Protein AF-X0TU07-F1 (afdb_monomer_lite)

Structure (mmCIF, N/CA/C/O backbone):
data_AF-X0TU07-F1
#
_entry.id   AF-X0TU07-F1
#
loop_
_atom_site.group_PDB
_atom_site.id
_atom_site.type_symbol
_atom_site.label_atom_id
_atom_site.label_alt_id
_atom_site.label_comp_id
_atom_site.label_asym_id
_atom_site.label_entity_id
_atom_site.label_seq_id
_atom_site.pdbx_PDB_ins_code
_atom_site.Cartn_x
_atom_site.Cartn_y
_atom_site.Cartn_z
_atom_site.occupancy
_atom_site.B_iso_or_equiv
_atom_site.auth_seq_id
_atom_site.auth_comp_id
_atom_site.auth_asym_id
_atom_site.auth_atom_id
_atom_site.pdbx_PDB_model_num
ATOM 1 N N . MET A 1 1 ? 6.963 0.257 5.609 1.00 85.75 1 MET A N 1
ATOM 2 C CA . MET A 1 1 ? 6.037 1.403 5.788 1.00 85.75 1 MET A CA 1
ATOM 3 C C . MET A 1 1 ? 4.630 0.901 6.104 1.00 85.75 1 MET A C 1
ATOM 5 O O . MET A 1 1 ? 4.249 -0.114 5.550 1.00 85.75 1 MET A O 1
ATOM 9 N N . GLY A 1 2 ? 3.882 1.543 7.010 1.00 93.00 2 GLY A N 1
ATOM 10 C CA . GLY A 1 2 ? 2.463 1.221 7.276 1.00 93.00 2 GLY A CA 1
ATOM 11 C C . GLY A 1 2 ? 2.152 -0.062 8.073 1.00 93.00 2 GLY A C 1
ATOM 12 O O . GLY A 1 2 ? 0.983 -0.303 8.365 1.00 93.00 2 GLY A O 1
ATOM 13 N N . LYS A 1 3 ? 3.161 -0.858 8.468 1.00 96.75 3 LYS A N 1
ATOM 14 C CA . LYS A 1 3 ? 2.978 -2.163 9.145 1.00 96.75 3 LYS A CA 1
ATOM 15 C C . LYS A 1 3 ? 2.240 -2.047 10.483 1.00 96.75 3 LYS A C 1
ATOM 17 O O . LYS A 1 3 ? 1.357 -2.849 10.767 1.00 96.75 3 LYS A O 1
ATOM 22 N N . ASP A 1 4 ? 2.544 -1.022 11.276 1.00 97.81 4 ASP A N 1
ATOM 23 C CA . ASP A 1 4 ? 1.885 -0.822 12.572 1.00 97.81 4 ASP A CA 1
ATOM 24 C C . ASP A 1 4 ? 0.399 -0.502 12.409 1.00 97.81 4 ASP A C 1
ATOM 26 O O . ASP A 1 4 ? -0.436 -1.067 13.115 1.00 97.81 4 ASP A O 1
ATOM 30 N N . LEU A 1 5 ? 0.049 0.345 11.438 1.00 97.81 5 LEU A N 1
ATOM 31 C CA . LEU A 1 5 ? -1.348 0.651 11.137 1.00 97.81 5 LEU A CA 1
ATOM 32 C C . LEU A 1 5 ? -2.083 -0.601 10.657 1.00 97.81 5 LEU A C 1
ATOM 34 O O . LEU A 1 5 ? -3.143 -0.925 11.187 1.00 97.81 5 LEU A O 1
ATOM 38 N N . TYR A 1 6 ? -1.481 -1.341 9.723 1.00 98.19 6 TYR A N 1
ATOM 39 C CA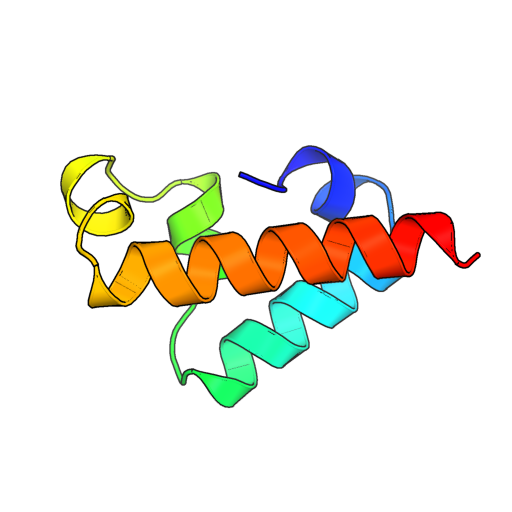 . TYR A 1 6 ? -2.009 -2.608 9.217 1.00 98.19 6 TYR A CA 1
ATOM 40 C C . TYR A 1 6 ? -2.287 -3.613 10.350 1.00 98.19 6 TYR A C 1
ATOM 42 O O . TYR A 1 6 ? -3.350 -4.230 10.406 1.00 98.19 6 TYR A O 1
ATOM 50 N N . ASN A 1 7 ? -1.379 -3.754 11.314 1.00 98.00 7 ASN A N 1
ATOM 51 C CA . ASN A 1 7 ? -1.567 -4.696 12.418 1.00 98.00 7 ASN A CA 1
ATOM 52 C C . ASN A 1 7 ? -2.672 -4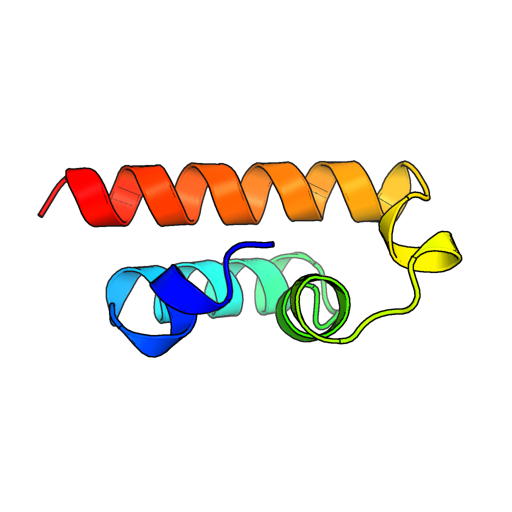.256 13.394 1.00 98.00 7 ASN A C 1
ATOM 54 O O . ASN A 1 7 ? -3.437 -5.092 13.875 1.00 98.00 7 ASN A O 1
ATOM 58 N N . ASN A 1 8 ? -2.801 -2.955 13.657 1.00 98.19 8 ASN A N 1
ATOM 59 C CA . ASN A 1 8 ? -3.670 -2.451 14.725 1.00 98.19 8 ASN A CA 1
ATOM 60 C C . ASN A 1 8 ? -5.077 -2.044 14.263 1.00 98.19 8 ASN A C 1
ATOM 62 O O . ASN A 1 8 ? -6.011 -2.089 15.060 1.00 98.19 8 ASN A O 1
ATOM 66 N N . PHE A 1 9 ? -5.271 -1.700 12.988 1.00 98.31 9 PHE A N 1
ATOM 67 C CA . PHE A 1 9 ? -6.540 -1.159 12.498 1.00 98.31 9 PHE A CA 1
ATOM 68 C C . PHE A 1 9 ? -7.097 -1.987 11.343 1.00 98.31 9 PHE A C 1
ATOM 70 O O . PHE A 1 9 ? -6.423 -2.219 10.341 1.00 98.31 9 PHE A O 1
ATOM 77 N N . LYS A 1 10 ? -8.371 -2.393 11.443 1.00 98.25 10 LYS A N 1
ATOM 78 C CA . LYS A 1 10 ? -9.037 -3.136 10.360 1.00 98.25 10 LYS A CA 1
ATOM 79 C C . LYS A 1 10 ? -9.068 -2.327 9.061 1.00 98.25 10 LYS A C 1
ATOM 81 O O . LYS A 1 10 ? -8.705 -2.859 8.023 1.00 98.25 10 LYS A O 1
ATOM 86 N N . VAL A 1 11 ? -9.407 -1.039 9.139 1.00 98.31 11 VAL A N 1
ATOM 87 C CA . VAL A 1 11 ? -9.471 -0.159 7.960 1.00 98.31 11 VAL A CA 1
ATOM 88 C C . VAL A 1 11 ? -8.117 -0.025 7.253 1.00 98.31 11 VAL A C 1
ATOM 90 O O . VAL A 1 11 ? -8.059 0.103 6.032 1.00 98.31 11 VAL A O 1
ATOM 93 N N . ALA A 1 12 ? -7.011 -0.117 7.997 1.00 98.44 12 ALA A N 1
ATOM 94 C CA . ALA A 1 12 ? -5.683 -0.133 7.405 1.00 98.44 12 ALA A CA 1
ATOM 95 C C . ALA A 1 12 ? -5.435 -1.426 6.619 1.00 98.44 12 ALA A C 1
ATOM 97 O O . ALA A 1 12 ? -4.927 -1.335 5.506 1.00 98.44 12 ALA A O 1
ATOM 98 N N . ARG A 1 13 ? -5.830 -2.597 7.148 1.00 98.56 13 ARG A N 1
ATOM 99 C CA . ARG A 1 13 ? -5.752 -3.878 6.417 1.00 98.56 13 ARG A CA 1
ATOM 100 C C . ARG A 1 13 ? -6.565 -3.848 5.140 1.00 98.56 13 ARG A C 1
ATOM 102 O O . ARG A 1 13 ? -5.998 -4.069 4.081 1.00 98.56 13 ARG A O 1
ATOM 109 N N . ASP A 1 14 ? -7.828 -3.443 5.250 1.00 98.56 14 ASP A N 1
ATOM 110 C CA . ASP A 1 14 ? -8.736 -3.345 4.107 1.00 98.56 14 ASP A CA 1
ATOM 111 C C . ASP A 1 14 ? -8.136 -2.444 3.004 1.00 98.56 14 ASP A C 1
ATOM 113 O O . ASP A 1 14 ? -8.195 -2.767 1.825 1.00 98.56 14 ASP A O 1
ATOM 117 N N . THR A 1 15 ? -7.456 -1.354 3.383 1.00 98.56 15 THR A N 1
ATOM 118 C CA . THR A 1 15 ? -6.782 -0.456 2.425 1.00 98.56 15 THR A CA 1
ATOM 119 C C . THR A 1 15 ? -5.593 -1.110 1.715 1.00 98.56 15 THR A C 1
ATOM 121 O O . THR A 1 15 ? -5.385 -0.879 0.526 1.00 98.56 15 THR A O 1
ATOM 124 N N . PHE A 1 16 ? -4.786 -1.897 2.429 1.00 98.62 16 PHE A N 1
ATOM 125 C CA . PHE A 1 16 ? -3.679 -2.635 1.816 1.00 98.62 16 PHE A CA 1
ATOM 126 C C . PHE A 1 16 ? -4.185 -3.792 0.945 1.00 98.62 16 PHE A C 1
ATOM 128 O O . PHE A 1 16 ? -3.599 -4.038 -0.104 1.00 98.62 16 PHE A O 1
ATOM 135 N N . ASP A 1 17 ? -5.279 -4.448 1.334 1.00 98.69 17 ASP A N 1
ATOM 136 C CA . ASP A 1 17 ? -5.919 -5.502 0.542 1.00 98.69 17 ASP A CA 1
ATOM 137 C C . ASP A 1 17 ? -6.500 -4.941 -0.770 1.00 98.69 17 ASP A C 1
ATOM 139 O O . ASP A 1 17 ? -6.246 -5.501 -1.836 1.00 98.69 17 ASP A O 1
ATOM 143 N N . GLU A 1 18 ? -7.187 -3.790 -0.719 1.00 98.75 18 GLU A N 1
ATOM 144 C CA . GLU A 1 18 ? -7.655 -3.058 -1.911 1.00 98.75 18 GLU A CA 1
ATOM 145 C C . GLU A 1 18 ? -6.489 -2.689 -2.844 1.00 98.75 18 GLU A C 1
ATOM 147 O O . GLU A 1 18 ? -6.585 -2.828 -4.064 1.00 98.75 18 GLU A O 1
ATOM 152 N N . ALA A 1 19 ? -5.372 -2.218 -2.279 1.00 98.56 19 ALA A N 1
ATOM 153 C CA . ALA A 1 19 ? -4.194 -1.853 -3.059 1.00 98.56 19 ALA A CA 1
ATOM 154 C C . ALA A 1 19 ? -3.523 -3.078 -3.700 1.00 98.56 19 ALA A C 1
ATOM 156 O O . ALA A 1 19 ? -3.149 -3.022 -4.871 1.00 98.56 19 ALA A O 1
ATOM 157 N N . ASP A 1 20 ? -3.399 -4.183 -2.959 1.00 98.56 20 ASP A N 1
ATOM 158 C CA . ASP A 1 20 ? -2.872 -5.449 -3.472 1.00 98.56 20 ASP A CA 1
ATOM 159 C C . ASP A 1 20 ? -3.706 -5.961 -4.661 1.00 98.56 20 ASP A C 1
ATOM 161 O O . ASP A 1 20 ? -3.149 -6.400 -5.671 1.00 98.56 20 ASP A O 1
ATOM 165 N N . GLU A 1 21 ? -5.038 -5.897 -4.556 1.00 98.56 21 GLU A N 1
ATOM 166 C CA . GLU A 1 21 ? -5.957 -6.297 -5.627 1.00 98.56 21 GLU A CA 1
ATOM 167 C C . GLU A 1 21 ? -5.827 -5.383 -6.853 1.00 98.56 21 GLU A C 1
ATOM 169 O O . GLU A 1 21 ? -5.652 -5.872 -7.970 1.00 98.56 21 GLU A O 1
ATOM 174 N N . ALA A 1 22 ? -5.840 -4.062 -6.654 1.00 98.44 22 ALA A N 1
ATOM 175 C CA . ALA A 1 22 ? -5.768 -3.088 -7.742 1.00 98.44 22 ALA A CA 1
ATOM 176 C C . ALA A 1 22 ? -4.437 -3.132 -8.512 1.00 98.44 22 ALA A C 1
ATOM 178 O O . ALA A 1 22 ? -4.404 -2.882 -9.718 1.00 98.44 22 ALA A O 1
ATOM 179 N N . LEU A 1 23 ? -3.333 -3.434 -7.824 1.00 97.56 23 LEU A N 1
ATOM 180 C CA . LEU A 1 23 ? -1.997 -3.498 -8.418 1.00 97.56 23 LEU A CA 1
ATOM 181 C C . LEU A 1 23 ? -1.682 -4.864 -9.044 1.00 97.56 23 LEU A C 1
ATOM 183 O O . LEU A 1 23 ? -0.768 -4.960 -9.864 1.00 97.56 23 LEU A O 1
ATOM 187 N N . GLY A 1 24 ? -2.402 -5.921 -8.657 1.00 97.94 24 GLY A N 1
ATOM 188 C CA . GLY A 1 24 ? -2.138 -7.291 -9.105 1.00 97.94 24 GLY A CA 1
ATOM 189 C C . GLY A 1 24 ? -0.875 -7.916 -8.496 1.00 97.94 24 GLY A C 1
ATOM 190 O O . GLY A 1 24 ? -0.418 -8.962 -8.958 1.00 97.94 24 GLY A O 1
ATOM 191 N N . PHE A 1 25 ? -0.298 -7.295 -7.465 1.00 97.00 25 PHE A N 1
ATOM 192 C CA . PHE A 1 25 ? 0.821 -7.828 -6.691 1.00 97.00 25 PHE A CA 1
ATOM 193 C C . PHE A 1 25 ? 0.745 -7.360 -5.237 1.00 97.00 25 PHE A C 1
ATOM 195 O O . PHE A 1 25 ? 0.069 -6.391 -4.909 1.00 97.00 25 PHE A O 1
ATOM 202 N N . LYS A 1 26 ? 1.471 -8.051 -4.353 1.00 97.88 26 LYS A N 1
ATOM 203 C CA . LYS A 1 26 ? 1.467 -7.791 -2.910 1.00 97.88 26 LYS A CA 1
ATOM 204 C C . LYS A 1 26 ? 2.309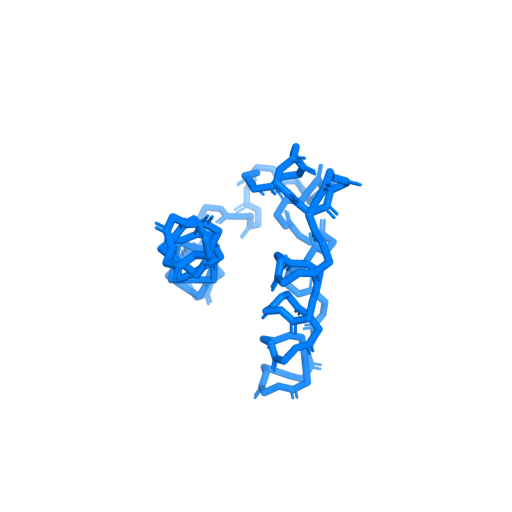 -6.565 -2.536 1.00 97.88 26 LYS A C 1
ATOM 206 O O . LYS A 1 26 ? 3.452 -6.701 -2.092 1.00 97.88 26 LYS A O 1
ATOM 211 N N . ILE A 1 27 ? 1.746 -5.363 -2.700 1.00 98.25 27 ILE A N 1
ATOM 212 C CA . ILE A 1 27 ? 2.368 -4.114 -2.237 1.00 98.25 27 ILE A CA 1
ATOM 213 C C . ILE A 1 27 ? 2.497 -4.101 -0.712 1.00 98.25 27 ILE A C 1
ATOM 215 O O . ILE A 1 27 ? 3.485 -3.584 -0.193 1.00 98.25 27 ILE A O 1
ATOM 219 N N . SER A 1 28 ? 1.559 -4.733 -0.002 1.00 97.94 28 SER A N 1
ATOM 220 C CA . SER A 1 28 ? 1.620 -4.974 1.442 1.00 97.94 28 SER A CA 1
ATOM 221 C C . SER A 1 28 ? 2.925 -5.674 1.843 1.00 97.94 28 SER A C 1
ATOM 223 O O . SER A 1 28 ? 3.704 -5.145 2.639 1.00 97.94 28 SER A O 1
ATOM 225 N N . GLN A 1 29 ? 3.234 -6.808 1.212 1.00 97.94 29 GLN A N 1
ATOM 226 C CA . GLN A 1 29 ? 4.457 -7.569 1.463 1.00 97.94 29 GLN A CA 1
ATOM 227 C C . GLN A 1 29 ? 5.714 -6.752 1.136 1.00 97.94 29 GLN A C 1
ATOM 229 O O . GLN A 1 29 ? 6.635 -6.692 1.953 1.00 97.94 29 GLN A O 1
ATOM 234 N N . LEU A 1 30 ? 5.739 -6.062 -0.010 1.00 97.94 30 LEU A N 1
ATOM 235 C CA . LEU A 1 30 ? 6.869 -5.207 -0.393 1.00 97.94 30 LEU A CA 1
ATOM 236 C C . LEU A 1 30 ? 7.094 -4.067 0.616 1.00 97.94 30 LEU A C 1
ATOM 238 O O . LEU A 1 30 ? 8.231 -3.777 0.978 1.00 97.94 30 LEU A O 1
ATOM 242 N N . CYS A 1 31 ? 6.021 -3.459 1.129 1.00 97.81 31 CYS A N 1
ATOM 243 C CA . CYS A 1 31 ? 6.089 -2.402 2.138 1.00 97.81 31 CYS A CA 1
ATOM 244 C C . CYS A 1 31 ? 6.614 -2.883 3.494 1.00 97.81 31 CYS A C 1
ATOM 246 O O . CYS A 1 31 ? 7.186 -2.079 4.241 1.00 97.81 31 CYS A O 1
ATOM 248 N N . PHE A 1 32 ? 6.346 -4.135 3.865 1.00 97.44 32 PHE A N 1
ATOM 249 C CA . PHE A 1 32 ? 6.611 -4.651 5.210 1.00 97.44 32 PHE A CA 1
ATOM 250 C C . PHE A 1 32 ? 7.925 -5.413 5.314 1.00 97.44 32 PHE A C 1
ATOM 252 O O . PHE A 1 32 ? 8.551 -5.389 6.374 1.00 97.44 32 PHE A O 1
ATOM 259 N N . GLU A 1 33 ? 8.287 -6.128 4.254 1.00 96.62 33 GLU A N 1
ATOM 260 C CA . GLU A 1 33 ? 9.327 -7.162 4.261 1.00 96.62 33 GLU A CA 1
ATOM 261 C C . GLU A 1 33 ? 10.178 -7.141 2.986 1.00 96.62 33 GLU A C 1
ATOM 263 O O . GLU A 1 33 ? 11.165 -7.867 2.892 1.00 96.62 33 GLU A O 1
ATOM 268 N N . GLY A 1 34 ? 9.815 -6.310 2.005 1.00 94.62 34 GLY A N 1
ATOM 269 C CA . GLY A 1 34 ? 10.535 -6.212 0.747 1.00 94.62 34 GLY A CA 1
ATOM 270 C C . GLY A 1 34 ? 11.940 -5.621 0.902 1.00 94.62 34 GLY A C 1
ATOM 271 O O . GLY A 1 34 ? 12.176 -4.789 1.786 1.00 94.62 34 GLY A O 1
ATOM 272 N N . PRO A 1 35 ? 12.888 -6.017 0.034 1.00 97.12 35 PRO A N 1
ATOM 273 C CA . PRO A 1 35 ? 14.228 -5.457 0.053 1.00 97.12 35 PRO A CA 1
ATOM 274 C C . PRO A 1 35 ? 14.181 -3.965 -0.290 1.00 97.12 35 PRO A C 1
ATOM 276 O O . PRO A 1 35 ? 13.399 -3.515 -1.131 1.00 97.12 35 PRO A O 1
ATOM 279 N N . TRP A 1 36 ? 15.053 -3.192 0.358 1.00 95.31 36 TRP A N 1
ATOM 280 C CA . TRP A 1 36 ? 15.120 -1.738 0.193 1.00 95.31 36 TRP A CA 1
ATOM 281 C C . TRP A 1 36 ? 15.292 -1.313 -1.270 1.00 95.31 36 TRP A C 1
ATOM 283 O O . TRP A 1 36 ? 14.652 -0.366 -1.727 1.00 95.31 36 TRP A O 1
ATOM 293 N N . GLU A 1 37 ? 16.123 -2.036 -2.018 1.00 97.56 37 G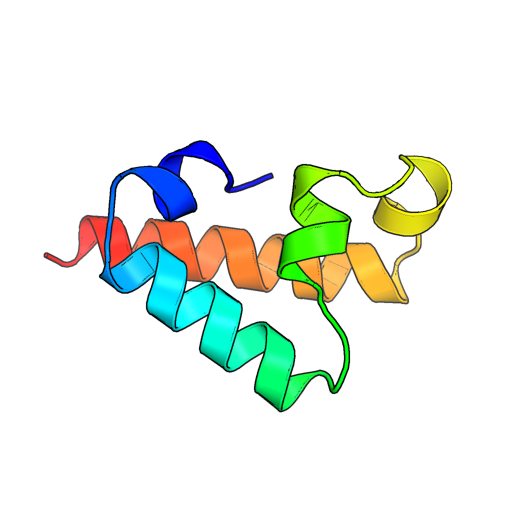LU A N 1
ATOM 294 C CA . GLU A 1 37 ? 16.391 -1.750 -3.427 1.00 97.56 37 GLU A CA 1
ATOM 295 C C . GLU A 1 37 ? 15.133 -1.877 -4.287 1.00 97.56 37 GLU A C 1
ATOM 297 O O . GLU A 1 37 ? 14.882 -1.003 -5.110 1.00 97.56 37 GLU A O 1
ATOM 302 N N . ASP A 1 38 ? 14.285 -2.884 -4.059 1.00 97.31 38 ASP A N 1
ATOM 303 C CA . ASP A 1 38 ? 13.029 -3.005 -4.802 1.00 97.31 38 ASP A CA 1
ATOM 304 C C . ASP A 1 38 ? 11.991 -1.991 -4.340 1.00 97.31 38 ASP A C 1
ATOM 306 O O . ASP A 1 38 ? 11.302 -1.402 -5.175 1.00 97.31 38 ASP A O 1
ATOM 310 N N . LEU A 1 39 ? 11.886 -1.752 -3.031 1.00 97.31 39 LEU A N 1
ATOM 311 C CA . LEU A 1 39 ? 10.922 -0.803 -2.477 1.00 97.31 39 LEU A CA 1
ATOM 312 C C . LEU A 1 39 ? 11.184 0.633 -2.946 1.00 97.31 39 LEU A C 1
ATOM 314 O O . LEU A 1 39 ? 10.234 1.397 -3.067 1.00 97.31 39 LEU A O 1
ATOM 318 N N . THR A 1 40 ? 12.445 0.995 -3.208 1.00 96.81 40 THR A N 1
ATOM 319 C CA . THR A 1 40 ? 12.851 2.348 -3.628 1.00 96.81 40 THR A CA 1
ATOM 320 C C . THR A 1 40 ? 12.775 2.598 -5.131 1.00 96.81 40 THR A C 1
ATOM 322 O O . THR A 1 40 ? 12.893 3.749 -5.568 1.00 96.81 40 THR A O 1
ATOM 325 N N . ARG A 1 41 ? 12.504 1.569 -5.940 1.00 98.19 41 ARG A N 1
ATOM 326 C CA . ARG A 1 41 ? 12.229 1.750 -7.370 1.00 98.19 41 ARG A CA 1
ATOM 327 C C . ARG A 1 41 ? 10.949 2.547 -7.530 1.00 98.19 41 ARG A C 1
ATOM 329 O O . ARG A 1 41 ? 9.918 2.151 -7.010 1.00 98.19 41 ARG A O 1
ATOM 336 N N . THR A 1 42 ? 10.976 3.610 -8.329 1.00 97.75 42 THR A N 1
ATOM 337 C CA . THR A 1 42 ? 9.837 4.525 -8.523 1.00 97.75 42 THR A CA 1
ATOM 338 C C . THR A 1 42 ? 8.503 3.816 -8.786 1.00 97.75 42 THR A C 1
ATOM 340 O O . THR A 1 42 ? 7.487 4.220 -8.226 1.00 97.75 42 THR A O 1
ATOM 343 N N . ILE A 1 43 ? 8.519 2.735 -9.575 1.00 97.75 43 ILE A N 1
ATOM 344 C CA . ILE A 1 43 ? 7.338 1.912 -9.885 1.00 97.75 43 ILE A CA 1
ATOM 345 C C . ILE A 1 43 ? 6.691 1.269 -8.647 1.00 97.75 43 ILE A C 1
ATOM 347 O O . ILE A 1 43 ? 5.487 1.056 -8.632 1.00 97.75 43 ILE A O 1
ATOM 351 N N . ASN A 1 44 ? 7.476 1.014 -7.603 1.00 98.00 44 ASN A N 1
ATOM 352 C CA . ASN A 1 44 ? 7.044 0.431 -6.340 1.00 98.00 44 ASN A CA 1
ATOM 353 C C . ASN A 1 44 ? 6.861 1.502 -5.259 1.00 98.00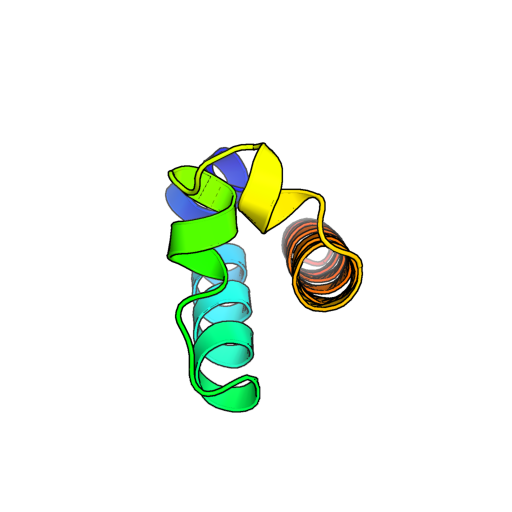 44 ASN A C 1
ATOM 355 O O . ASN A 1 44 ? 5.866 1.490 -4.538 1.00 98.00 44 ASN A O 1
ATOM 359 N N . THR A 1 45 ? 7.785 2.463 -5.161 1.00 97.88 45 THR A N 1
ATOM 360 C CA . THR A 1 45 ? 7.754 3.505 -4.127 1.00 97.88 45 THR A CA 1
ATOM 361 C C . THR A 1 45 ? 6.498 4.361 -4.219 1.00 97.88 45 THR A C 1
ATOM 363 O O . THR A 1 45 ? 5.917 4.703 -3.195 1.00 97.88 45 THR A O 1
ATOM 366 N N . GLN A 1 46 ? 6.062 4.721 -5.431 1.00 98.38 46 GLN A N 1
ATOM 367 C CA . GLN A 1 46 ? 4.873 5.557 -5.617 1.00 98.38 46 GLN A CA 1
ATOM 368 C C . GLN A 1 46 ? 3.589 4.886 -5.098 1.00 98.38 46 GLN A C 1
ATOM 370 O O . GLN A 1 46 ? 2.934 5.482 -4.237 1.00 98.38 46 GLN A O 1
ATOM 375 N N . PRO A 1 47 ? 3.225 3.660 -5.533 1.00 98.31 47 PRO A N 1
ATOM 376 C CA . PRO A 1 47 ? 2.057 2.980 -4.980 1.00 98.31 47 PRO A CA 1
ATOM 377 C 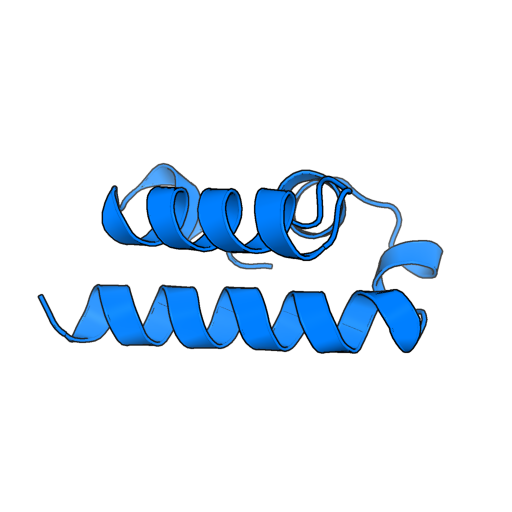C . PRO A 1 47 ? 2.222 2.638 -3.495 1.00 98.31 47 PRO A C 1
ATOM 379 O O . PRO A 1 47 ? 1.243 2.711 -2.753 1.00 98.31 47 PRO A O 1
ATOM 382 N N . ALA A 1 48 ? 3.439 2.335 -3.030 1.00 98.38 48 ALA A N 1
ATOM 383 C CA . ALA A 1 48 ? 3.710 2.085 -1.615 1.00 98.38 48 ALA A CA 1
ATOM 384 C C . ALA A 1 48 ? 3.393 3.315 -0.743 1.00 98.38 48 ALA A C 1
ATOM 386 O O . ALA A 1 48 ? 2.653 3.210 0.238 1.00 98.38 48 ALA A O 1
ATOM 387 N N . ILE A 1 49 ? 3.894 4.496 -1.134 1.00 98.38 49 ILE A N 1
ATOM 388 C CA . ILE A 1 49 ? 3.620 5.761 -0.439 1.00 98.38 49 ILE A CA 1
ATOM 389 C C . ILE A 1 49 ? 2.123 6.068 -0.469 1.00 98.38 49 ILE A C 1
ATOM 391 O O . ILE A 1 49 ? 1.554 6.353 0.581 1.00 98.38 49 ILE A O 1
ATOM 395 N N . LEU A 1 50 ? 1.475 5.969 -1.636 1.00 98.50 50 LEU A N 1
ATOM 396 C CA . LEU A 1 50 ? 0.040 6.232 -1.764 1.00 98.50 50 LEU A CA 1
ATOM 397 C C . LEU A 1 50 ? -0.779 5.334 -0.827 1.00 98.50 50 LEU A C 1
ATOM 399 O O . LEU A 1 50 ? -1.606 5.833 -0.066 1.00 98.50 50 LEU A O 1
ATOM 403 N N . THR A 1 51 ? -0.506 4.029 -0.840 1.00 98.56 51 THR A N 1
ATOM 404 C CA . THR A 1 51 ? -1.201 3.044 -0.001 1.00 98.56 51 THR A CA 1
ATOM 405 C C . THR A 1 51 ? -1.020 3.364 1.481 1.00 98.56 51 THR A C 1
ATOM 407 O O . THR A 1 51 ? -1.996 3.428 2.228 1.00 98.56 51 THR A O 1
ATOM 410 N N . ALA A 1 52 ? 0.214 3.645 1.914 1.00 98.44 52 ALA A N 1
ATOM 411 C CA . ALA A 1 52 ? 0.504 3.992 3.302 1.00 98.44 52 ALA A CA 1
ATOM 412 C C . ALA A 1 52 ? -0.165 5.312 3.733 1.00 98.44 52 ALA A C 1
ATOM 414 O O . ALA A 1 52 ? -0.706 5.391 4.837 1.00 98.44 52 ALA A O 1
ATOM 415 N N . SER A 1 53 ? -0.173 6.334 2.871 1.00 98.62 53 SER A N 1
ATOM 416 C CA . SER A 1 53 ? -0.817 7.625 3.142 1.00 98.62 53 SER A CA 1
ATOM 417 C C . SER A 1 53 ? -2.337 7.510 3.242 1.00 98.62 53 SER A C 1
ATOM 419 O O . SER A 1 53 ? -2.928 8.060 4.170 1.00 98.62 53 SER A O 1
ATOM 421 N N . VAL A 1 54 ? -2.978 6.771 2.332 1.00 98.50 54 VAL A N 1
ATOM 422 C CA . VAL A 1 54 ? -4.431 6.537 2.369 1.00 98.50 54 VAL A CA 1
ATOM 423 C C . VAL A 1 54 ? -4.812 5.676 3.572 1.00 98.50 54 VAL A C 1
ATOM 425 O O . VAL A 1 54 ? -5.809 5.963 4.231 1.00 98.50 54 VAL A O 1
ATOM 428 N N . SER A 1 55 ? -3.996 4.673 3.907 1.00 98.44 55 SER A N 1
ATOM 429 C CA . SER A 1 55 ? -4.177 3.851 5.107 1.00 98.44 55 SER A CA 1
ATOM 430 C C . SER A 1 55 ? -4.183 4.717 6.371 1.00 98.44 55 SER A C 1
ATOM 432 O O . SER A 1 55 ? -5.125 4.654 7.159 1.00 98.44 55 SER A O 1
ATOM 434 N N . ALA A 1 56 ? -3.191 5.602 6.522 1.00 98.44 56 ALA A N 1
ATOM 435 C CA . ALA A 1 56 ? -3.125 6.542 7.638 1.00 98.44 56 ALA A CA 1
ATOM 436 C C . ALA A 1 56 ? -4.317 7.511 7.667 1.00 98.44 56 ALA A C 1
ATOM 438 O O . ALA A 1 56 ? -4.900 7.727 8.726 1.00 98.44 56 ALA A O 1
ATOM 439 N N . LEU A 1 57 ? -4.715 8.055 6.513 1.00 98.56 57 LEU A N 1
ATOM 440 C CA . LEU A 1 57 ? -5.873 8.943 6.413 1.00 98.56 57 LEU A CA 1
ATOM 441 C C . LEU A 1 57 ? -7.162 8.252 6.872 1.00 98.56 57 LEU A C 1
ATOM 443 O O . LEU A 1 57 ? -7.888 8.807 7.691 1.00 98.56 57 LEU A O 1
ATOM 447 N N . ARG A 1 58 ? -7.438 7.040 6.380 1.00 98.12 58 ARG A N 1
ATOM 448 C CA . ARG A 1 58 ? -8.649 6.289 6.737 1.00 98.12 58 ARG A CA 1
ATOM 449 C C . ARG A 1 58 ? -8.676 5.913 8.222 1.00 98.12 58 ARG A C 1
ATOM 451 O O . ARG A 1 58 ? -9.743 5.934 8.823 1.00 98.12 58 ARG A O 1
ATOM 458 N N . VAL A 1 59 ? -7.518 5.626 8.826 1.00 98.19 59 VAL A N 1
ATOM 459 C CA . VAL A 1 59 ? -7.397 5.409 10.282 1.00 98.19 59 VAL A CA 1
ATOM 460 C C . VAL A 1 59 ? -7.716 6.674 11.088 1.00 98.19 59 VAL A C 1
ATOM 462 O O . VAL A 1 59 ? -8.196 6.560 12.206 1.00 98.19 59 VAL A O 1
ATOM 465 N N . LEU A 1 60 ? -7.478 7.872 10.552 1.00 97.75 60 LEU A N 1
ATOM 466 C CA . LEU A 1 60 ? -7.794 9.134 11.238 1.00 97.75 60 LEU A CA 1
ATOM 467 C C . LEU A 1 60 ? -9.254 9.588 11.071 1.00 97.75 60 LEU A C 1
ATOM 469 O O . LEU A 1 60 ? -9.681 10.510 11.759 1.00 97.75 60 LEU A O 1
ATOM 473 N N . GLN A 1 61 ? -9.999 9.001 10.134 1.00 95.31 61 GLN A N 1
ATOM 474 C CA . GLN A 1 61 ? -11.391 9.367 9.831 1.00 95.31 61 GLN A CA 1
ATOM 475 C C . GLN A 1 61 ? -12.429 8.589 10.652 1.00 95.31 61 GLN A C 1
ATOM 477 O O . GLN A 1 61 ? -13.627 8.827 10.491 1.00 95.31 61 GLN A O 1
ATOM 482 N N . ILE A 1 62 ? -11.974 7.658 11.489 1.00 74.88 62 ILE A N 1
ATOM 483 C CA . ILE A 1 62 ? -12.795 6.846 12.396 1.00 74.88 62 ILE A CA 1
ATOM 484 C C . ILE A 1 62 ? -12.818 7.420 13.809 1.00 74.88 62 ILE A C 1
ATOM 486 O O . ILE A 1 62 ? -11.792 7.986 14.244 1.00 74.88 62 ILE A O 1
#

Foldseek 3Di:
DQVVLCVPDPLLVVLQVVLCVVVVHRLVCCLPPNDPVVCPPPVNVVSNVVSNVVSVVSVVVD

Sequence (62 aa):
MGKDLYNNFKVARDTFDEADEALGFKISQLCFEGPWEDLTRTINTQPAILTASVSALRVLQI

Organism: NCBI:txid412755

Secondary structure (DSSP, 8-state):
--HHHHHH-HHHHHHHHHHHHHHTS-HHHHHHHS-HHHHTSHHHHHHHHHHHHHHHHHHHT-

InterPro domains:
  IPR001227 Acyl transferase domain superfamily [G3DSA:3.40.366.10] (1-62)
  IPR016035 Acyl transferase/acyl hydrolase/lysophospholipase [SSF52151] (1-61)
  IPR050858 Malonyl CoA-ACP Transacylase/Polyketide Synthase FabD [PTHR42681] (1-61)

Radius of gyration: 10.79 Å; chains: 1; bounding box: 29×17×25 Å

pLDDT: mean 97.26, std 3.4, range [74.88, 98.75]